Protein AF-A0A841AZS5-F1 (afdb_monomer)

Secondary structure (DSSP, 8-state):
-PPP-HHHHHHHHHTT--HHHHHHHHHSSSS--S-TTS-SSTT-BTTTB-TTS--THHHHHHHS--

Mean predicted aligned error: 4.75 Å

Organism: NCBI:txid336628

Solvent-accessible surface area (backbone atoms only — not comparable to full-atom values): 3974 Å² total; per-residue (Å²): 124,49,62,65,38,71,67,33,50,51,55,33,50,77,70,76,40,51,71,43,57,54,12,35,75,77,68,73,35,76,56,52,75,20,23,33,58,55,33,80,50,62,58,40,77,73,70,79,42,69,80,96,59,88,72,64,56,34,65,57,57,68,73,48,86,130

Radius of gyration: 10.92 Å; Cα contacts (8 Å, |Δi|>4): 84; chains: 1; bounding box: 26×23×26 Å

Structure (mmCIF, N/CA/C/O backbone):
data_AF-A0A841AZS5-F1
#
_entry.id   AF-A0A841AZS5-F1
#
loop_
_atom_site.group_PDB
_atom_site.id
_atom_site.type_symbol
_atom_site.label_atom_id
_atom_site.label_alt_id
_atom_site.label_comp_id
_atom_site.label_asym_id
_atom_site.label_entity_id
_atom_site.label_seq_id
_atom_site.pdbx_PDB_ins_code
_atom_site.Cartn_x
_atom_site.Cartn_y
_atom_site.Cartn_z
_atom_site.occupancy
_atom_sit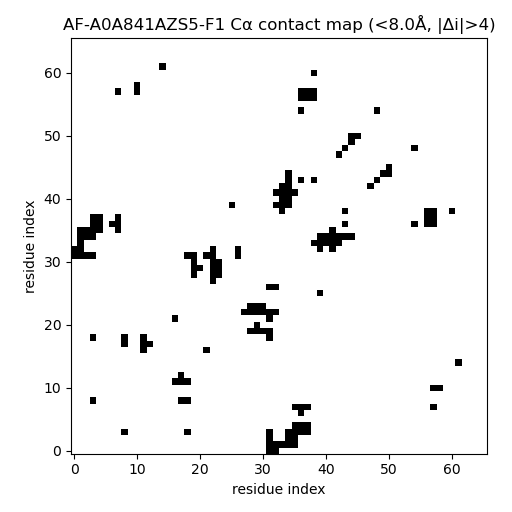e.B_iso_or_equiv
_atom_site.auth_seq_id
_atom_site.auth_comp_id
_atom_site.auth_asym_id
_atom_site.auth_atom_id
_atom_site.pdbx_PDB_model_num
ATOM 1 N N . MET A 1 1 ? 4.141 -16.403 0.736 1.00 48.41 1 MET A N 1
ATOM 2 C CA . MET A 1 1 ? 3.530 -15.084 1.003 1.00 48.41 1 MET A CA 1
ATOM 3 C C . MET A 1 1 ? 4.538 -14.013 0.653 1.00 48.41 1 MET A C 1
ATOM 5 O O . MET A 1 1 ? 5.601 -13.987 1.270 1.00 48.41 1 MET A 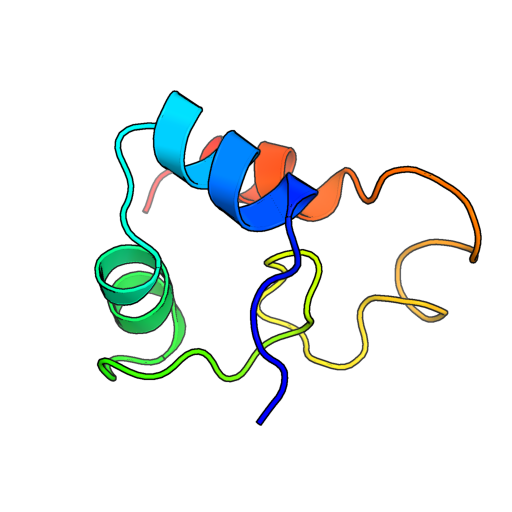O 1
ATOM 9 N N . ALA A 1 2 ? 4.243 -13.185 -0.346 1.00 64.50 2 ALA A N 1
ATOM 10 C CA . ALA A 1 2 ? 5.077 -12.030 -0.642 1.00 64.50 2 ALA A CA 1
ATOM 11 C C . ALA A 1 2 ? 4.924 -11.000 0.485 1.00 64.50 2 ALA A C 1
ATOM 13 O O . ALA A 1 2 ? 3.825 -10.740 0.974 1.00 64.50 2 ALA A O 1
ATOM 14 N N . LYS A 1 3 ? 6.040 -10.438 0.947 1.00 83.56 3 LYS A N 1
ATOM 15 C CA . LYS A 1 3 ? 6.017 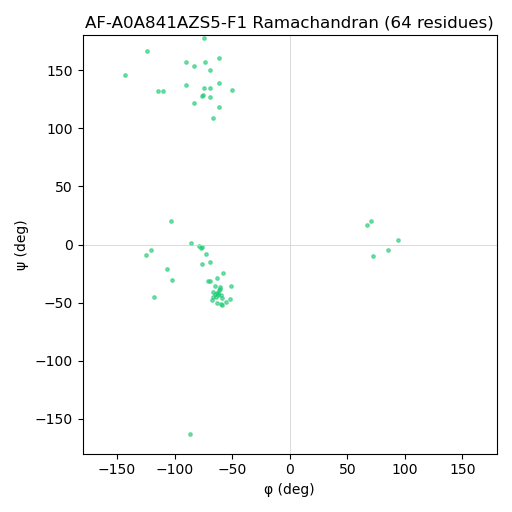-9.291 1.859 1.00 83.56 3 LYS A CA 1
ATOM 16 C C . LYS A 1 3 ? 6.029 -8.032 1.000 1.00 83.56 3 LYS A C 1
ATOM 18 O O . LYS A 1 3 ? 6.835 -7.964 0.077 1.00 83.56 3 LYS A O 1
ATOM 23 N N . LEU A 1 4 ? 5.212 -7.035 1.349 1.00 91.56 4 LEU A N 1
ATOM 24 C CA . LEU A 1 4 ? 5.313 -5.699 0.752 1.00 91.56 4 LEU A CA 1
ATOM 25 C C . LEU A 1 4 ? 6.766 -5.213 0.810 1.00 91.56 4 LEU A C 1
ATOM 27 O O . LEU A 1 4 ? 7.404 -5.331 1.869 1.00 91.56 4 LEU A O 1
ATOM 31 N N . ASN A 1 5 ? 7.269 -4.691 -0.306 1.00 90.88 5 ASN A N 1
ATOM 32 C CA . ASN A 1 5 ? 8.606 -4.118 -0.411 1.00 90.88 5 ASN A CA 1
ATOM 33 C C . ASN A 1 5 ? 8.676 -2.736 0.278 1.00 90.88 5 ASN A C 1
ATOM 35 O O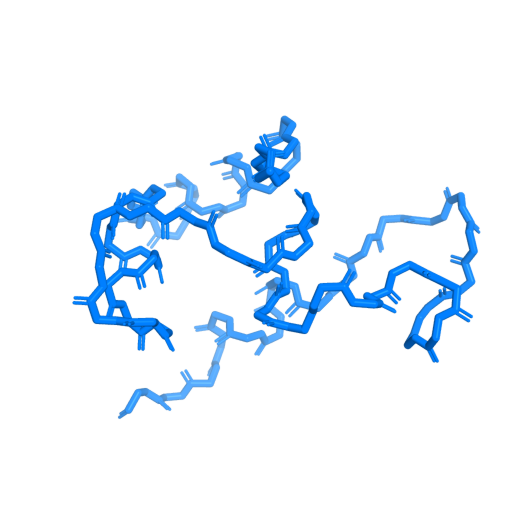 . ASN A 1 5 ? 7.692 -2.260 0.848 1.00 90.88 5 ASN A O 1
ATOM 39 N N . GLY A 1 6 ? 9.865 -2.124 0.299 1.00 91.12 6 GLY A N 1
ATOM 40 C CA . GLY A 1 6 ? 10.087 -0.831 0.958 1.00 91.12 6 GLY A CA 1
ATOM 41 C C . GLY A 1 6 ? 9.213 0.281 0.378 1.00 91.12 6 GLY A C 1
ATOM 42 O O . GLY A 1 6 ? 8.471 0.912 1.127 1.00 91.12 6 GLY A O 1
ATOM 43 N N . THR A 1 7 ? 9.231 0.431 -0.948 1.00 90.69 7 THR A N 1
ATOM 44 C CA . THR A 1 7 ? 8.445 1.429 -1.685 1.00 90.69 7 THR A CA 1
ATOM 45 C C . THR A 1 7 ? 6.955 1.316 -1.374 1.00 90.69 7 THR A C 1
ATOM 47 O O . THR A 1 7 ? 6.335 2.291 -0.971 1.00 90.69 7 THR A O 1
ATOM 50 N N . ALA A 1 8 ? 6.385 0.110 -1.443 1.00 92.06 8 ALA A N 1
ATOM 51 C CA . ALA A 1 8 ? 4.970 -0.114 -1.163 1.00 92.06 8 ALA A CA 1
ATOM 52 C C . ALA A 1 8 ? 4.589 0.263 0.277 1.00 92.06 8 ALA A C 1
ATOM 54 O O . ALA A 1 8 ? 3.528 0.835 0.519 1.00 92.06 8 ALA A O 1
ATOM 55 N N . ARG A 1 9 ? 5.459 -0.028 1.254 1.00 94.31 9 ARG A N 1
ATOM 56 C CA . ARG A 1 9 ? 5.225 0.363 2.654 1.00 94.31 9 ARG A CA 1
ATOM 57 C C . ARG A 1 9 ? 5.259 1.873 2.835 1.00 94.31 9 ARG A C 1
ATOM 59 O O . ARG A 1 9 ? 4.440 2.390 3.586 1.00 94.31 9 ARG A O 1
ATOM 66 N N . GLU A 1 10 ? 6.183 2.556 2.171 1.00 94.44 10 GLU A N 1
ATOM 67 C CA . GLU A 1 10 ? 6.283 4.013 2.214 1.00 94.44 10 GLU A CA 1
ATOM 68 C C . GLU A 1 10 ? 5.069 4.675 1.552 1.00 94.44 10 GLU A C 1
ATOM 70 O O . GLU A 1 10 ? 4.451 5.551 2.150 1.00 94.44 10 GLU A O 1
ATOM 75 N N . THR A 1 11 ? 4.642 4.194 0.381 1.00 94.31 11 THR A N 1
ATOM 76 C CA . THR A 1 11 ? 3.428 4.676 -0.294 1.00 94.31 11 THR A CA 1
ATOM 77 C C . THR A 1 11 ? 2.182 4.497 0.577 1.00 94.31 11 THR A C 1
ATOM 79 O O . THR A 1 11 ? 1.407 5.439 0.734 1.00 94.31 11 THR A O 1
ATOM 82 N N . LEU A 1 12 ? 2.002 3.323 1.194 1.00 95.25 12 LEU A N 1
ATOM 83 C CA . LEU A 1 12 ? 0.894 3.084 2.124 1.00 95.25 12 LEU A CA 1
ATOM 84 C C . LEU A 1 12 ? 0.965 4.005 3.351 1.00 95.25 12 LEU A C 1
ATOM 86 O O . LEU A 1 12 ? -0.050 4.582 3.741 1.00 95.25 12 LEU A O 1
ATOM 90 N N . ALA A 1 13 ? 2.155 4.184 3.933 1.00 95.81 13 ALA A N 1
ATOM 91 C CA . ALA A 1 13 ? 2.354 5.063 5.083 1.00 95.81 13 ALA A CA 1
ATOM 92 C C . ALA A 1 13 ? 2.031 6.528 4.750 1.00 95.81 13 ALA A C 1
ATOM 94 O O . ALA A 1 13 ? 1.349 7.189 5.533 1.00 95.81 13 ALA A O 1
ATOM 95 N N . ASN A 1 14 ? 2.437 7.009 3.572 1.00 95.44 14 ASN A N 1
ATOM 96 C CA . ASN A 1 14 ? 2.108 8.347 3.074 1.00 95.44 14 ASN A CA 1
ATOM 97 C C . ASN A 1 14 ? 0.596 8.535 2.862 1.00 95.44 14 ASN A C 1
ATOM 99 O O . ASN A 1 14 ? 0.087 9.641 3.022 1.00 95.44 14 ASN A O 1
ATOM 103 N N . ALA A 1 15 ? -0.130 7.453 2.565 1.00 94.56 15 ALA A N 1
ATOM 104 C CA . ALA A 1 15 ? -1.590 7.433 2.492 1.00 94.56 15 ALA A CA 1
ATOM 105 C C . ALA A 1 15 ? -2.281 7.201 3.854 1.00 94.56 15 ALA A C 1
ATOM 107 O O . ALA A 1 15 ? -3.507 7.116 3.916 1.00 94.56 15 ALA A O 1
ATOM 108 N N . GLY A 1 16 ? -1.528 7.072 4.953 1.00 96.62 16 GLY A N 1
ATOM 109 C CA . GLY A 1 16 ? -2.076 6.806 6.287 1.00 96.62 16 GLY A CA 1
ATOM 110 C C . GLY A 1 16 ? -2.649 5.393 6.467 1.00 96.62 16 GLY A C 1
ATOM 111 O O . GLY A 1 16 ? -3.451 5.168 7.374 1.00 96.62 16 GLY A O 1
ATOM 112 N N . ILE A 1 17 ? -2.256 4.438 5.619 1.00 95.94 17 ILE A N 1
ATOM 113 C CA . ILE A 1 17 ? -2.748 3.057 5.623 1.00 95.94 17 ILE A CA 1
ATOM 114 C C . ILE A 1 17 ? -1.638 2.120 6.096 1.00 95.94 17 ILE A C 1
ATOM 116 O O . ILE A 1 17 ? -0.505 2.148 5.624 1.00 95.94 17 ILE A O 1
ATOM 120 N N . THR A 1 18 ? -1.961 1.234 7.031 1.00 96.00 18 THR A N 1
ATOM 121 C CA . THR A 1 18 ? -1.044 0.169 7.449 1.00 96.00 18 THR A CA 1
ATOM 122 C C . THR A 1 18 ? -1.122 -1.030 6.496 1.00 96.00 18 THR A C 1
ATOM 124 O O . THR A 1 18 ? -2.189 -1.312 5.948 1.00 96.00 18 THR A O 1
ATOM 127 N N . PRO A 1 19 ? -0.051 -1.838 6.366 1.00 95.38 19 PRO A N 1
ATOM 128 C CA . PRO A 1 19 ? -0.098 -3.105 5.632 1.00 95.38 19 PRO A CA 1
ATOM 129 C C . PRO A 1 19 ? -1.252 -4.028 6.041 1.00 95.38 19 PRO A C 1
ATOM 131 O O . PRO A 1 19 ? -1.829 -4.707 5.198 1.00 95.38 19 PRO A O 1
ATOM 134 N N . LYS A 1 20 ? -1.610 -4.033 7.332 1.00 95.81 20 LYS A N 1
ATOM 135 C CA . LYS A 1 20 ? -2.739 -4.806 7.858 1.00 95.81 20 LYS A CA 1
ATOM 136 C C . LYS A 1 20 ? -4.075 -4.275 7.336 1.00 95.81 20 LYS A C 1
ATOM 138 O O . LYS A 1 20 ? -4.873 -5.062 6.850 1.00 95.81 20 LYS A O 1
ATOM 143 N N . GLN A 1 21 ? -4.309 -2.964 7.389 1.00 95.94 21 GLN A N 1
ATOM 144 C CA . GLN A 1 21 ? -5.522 -2.365 6.815 1.00 95.94 21 GLN A CA 1
ATOM 145 C C . GLN A 1 21 ? -5.611 -2.617 5.307 1.00 95.94 21 GLN A C 1
ATOM 147 O O . GLN A 1 21 ? -6.690 -2.900 4.795 1.00 95.94 21 GLN A O 1
ATOM 152 N N . TRP A 1 22 ? -4.476 -2.571 4.605 1.00 95.06 22 TRP A N 1
ATOM 15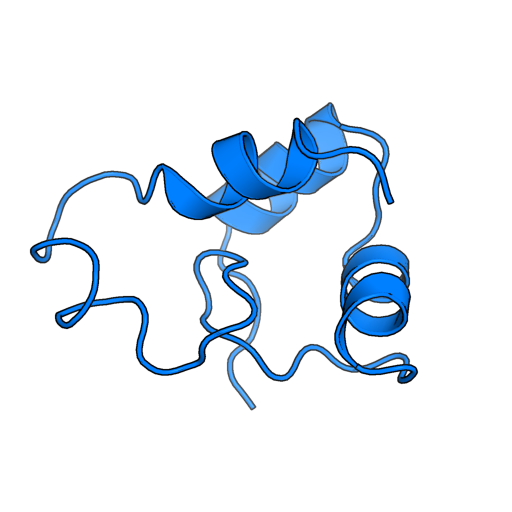3 C CA . TRP A 1 22 ? -4.417 -2.879 3.178 1.00 95.06 22 TRP A CA 1
ATOM 154 C C . TRP A 1 22 ? -4.778 -4.341 2.882 1.00 95.06 22 TRP A C 1
ATOM 156 O O . TRP A 1 22 ? -5.614 -4.614 2.024 1.00 95.06 22 TRP A O 1
ATOM 166 N N . ALA A 1 23 ? -4.233 -5.287 3.651 1.00 94.94 23 ALA A N 1
ATOM 167 C CA . ALA A 1 23 ? -4.610 -6.696 3.569 1.00 94.94 23 ALA A CA 1
ATOM 168 C C . ALA A 1 23 ? -6.100 -6.925 3.870 1.00 94.94 23 ALA A C 1
ATOM 170 O O . ALA A 1 23 ? -6.777 -7.640 3.133 1.00 94.94 23 ALA A O 1
ATOM 171 N N . GLN A 1 24 ? -6.634 -6.262 4.896 1.00 95.06 24 GLN A N 1
ATOM 172 C CA . GLN A 1 24 ? -8.043 -6.368 5.265 1.00 95.06 24 GLN A CA 1
ATOM 173 C C . GLN A 1 24 ? -8.962 -5.840 4.159 1.00 95.06 24 GLN A C 1
ATOM 175 O O . GLN A 1 24 ? -9.960 -6.488 3.851 1.00 95.06 24 GLN A O 1
ATOM 180 N N . ARG A 1 25 ? -8.603 -4.717 3.522 1.00 94.00 25 ARG A N 1
ATOM 181 C CA . ARG A 1 25 ? -9.372 -4.112 2.424 1.00 94.00 25 ARG A CA 1
ATOM 182 C C . ARG A 1 25 ? -9.507 -5.039 1.210 1.00 94.00 25 ARG A C 1
ATOM 184 O O . ARG A 1 25 ? -10.555 -5.033 0.578 1.00 94.00 25 ARG A O 1
ATOM 191 N N . HIS A 1 26 ? -8.477 -5.825 0.892 1.00 92.44 26 HIS A N 1
ATOM 192 C CA . HIS A 1 26 ? -8.448 -6.643 -0.331 1.00 92.44 26 HIS A CA 1
ATOM 193 C C . HIS A 1 26 ? -8.734 -8.132 -0.119 1.00 92.44 26 HIS A C 1
ATOM 195 O O . HIS A 1 26 ? -9.269 -8.780 -1.014 1.00 92.44 26 HIS A O 1
ATOM 201 N N . PHE A 1 27 ? -8.382 -8.683 1.042 1.00 92.75 27 PHE A N 1
ATOM 202 C CA . PHE A 1 27 ? -8.442 -10.125 1.294 1.00 92.75 27 PHE A CA 1
ATOM 203 C C . PHE A 1 27 ? -9.277 -10.496 2.522 1.00 92.75 27 PHE A C 1
ATOM 205 O O . PHE A 1 27 ? -9.514 -11.678 2.756 1.00 92.75 27 PHE A O 1
ATOM 212 N N . GLY A 1 28 ? -9.711 -9.521 3.330 1.00 94.56 28 GLY A N 1
ATOM 213 C CA . GLY A 1 28 ? -10.433 -9.787 4.578 1.00 94.56 28 GLY A CA 1
ATOM 214 C C . GLY A 1 28 ? -9.584 -10.477 5.654 1.00 94.56 28 GLY A C 1
ATOM 215 O O . GLY A 1 28 ? -10.131 -11.030 6.605 1.00 94.56 28 GLY A O 1
ATOM 216 N N . THR A 1 29 ? -8.254 -10.459 5.520 1.00 94.06 29 THR A N 1
ATOM 217 C CA . THR A 1 29 ? -7.311 -11.046 6.482 1.00 94.06 29 THR A CA 1
ATOM 218 C C . THR A 1 29 ? -6.303 -10.001 6.960 1.00 94.06 29 THR A C 1
ATOM 220 O O . THR A 1 29 ? -6.143 -8.939 6.366 1.00 94.06 29 THR A O 1
ATOM 223 N N . ASP A 1 30 ? -5.574 -10.313 8.032 1.00 94.75 30 ASP A N 1
ATOM 224 C CA . ASP A 1 30 ? -4.467 -9.476 8.517 1.00 94.75 30 ASP A CA 1
ATOM 225 C C . ASP A 1 30 ? -3.170 -9.664 7.705 1.00 94.75 30 ASP A C 1
ATOM 227 O O . ASP A 1 30 ? -2.142 -9.055 8.010 1.00 94.75 30 ASP A O 1
ATOM 231 N N . GLN A 1 31 ? -3.190 -10.546 6.705 1.00 93.06 31 GLN A N 1
ATOM 232 C CA . GLN A 1 31 ? -2.016 -11.000 5.979 1.00 93.06 31 GLN A CA 1
ATOM 233 C C . 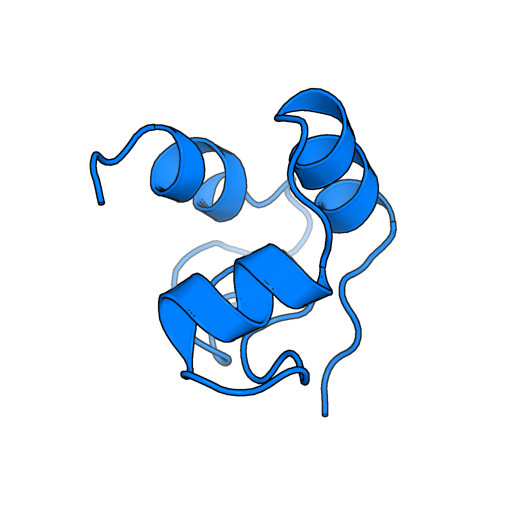GLN A 1 31 ? -2.073 -10.557 4.518 1.00 93.06 31 GLN A C 1
ATOM 235 O O . GLN A 1 31 ? -3.075 -10.723 3.834 1.00 93.06 31 GLN A O 1
ATOM 240 N N . TRP A 1 32 ? -0.972 -9.995 4.019 1.00 93.00 32 TRP A N 1
ATOM 241 C CA . TRP A 1 32 ? -0.888 -9.603 2.617 1.00 93.00 32 TRP A CA 1
ATOM 242 C C . TRP A 1 32 ? -0.705 -10.827 1.712 1.00 93.00 32 TRP A C 1
ATOM 244 O O . TRP A 1 32 ? 0.192 -11.645 1.946 1.00 93.00 32 TRP A O 1
ATOM 254 N N . HIS A 1 33 ? -1.547 -10.930 0.682 1.00 90.75 33 HIS A N 1
ATOM 255 C CA . HIS A 1 33 ? -1.557 -12.046 -0.269 1.00 90.75 33 HIS A CA 1
ATOM 256 C C . HIS A 1 33 ? -1.309 -11.629 -1.727 1.00 90.75 33 HIS A C 1
ATOM 258 O O . HIS A 1 33 ? -1.192 -12.509 -2.571 1.00 90.75 33 HIS A O 1
ATOM 264 N N . GLY A 1 34 ? -1.199 -10.328 -2.015 1.00 90.56 34 GLY A N 1
ATOM 265 C CA . GLY A 1 34 ? -0.870 -9.816 -3.347 1.00 90.56 34 GLY A CA 1
ATOM 266 C C . GLY A 1 34 ? 0.638 -9.733 -3.603 1.00 90.56 34 GLY A C 1
ATOM 267 O O . GLY A 1 34 ? 1.447 -10.300 -2.863 1.00 90.56 34 GLY A O 1
ATOM 268 N N . ASP A 1 35 ? 1.030 -8.970 -4.619 1.00 91.25 35 ASP A N 1
ATOM 269 C CA . ASP A 1 35 ? 2.432 -8.764 -5.000 1.00 91.25 35 ASP A CA 1
ATOM 270 C C . ASP A 1 35 ? 3.166 -7.842 -3.999 1.00 91.25 35 ASP A C 1
ATOM 272 O O . ASP A 1 35 ? 2.564 -7.040 -3.275 1.00 91.25 35 ASP A O 1
ATOM 276 N N . ALA A 1 36 ? 4.493 -7.938 -3.942 1.00 90.50 36 ALA A N 1
ATOM 277 C CA . ALA 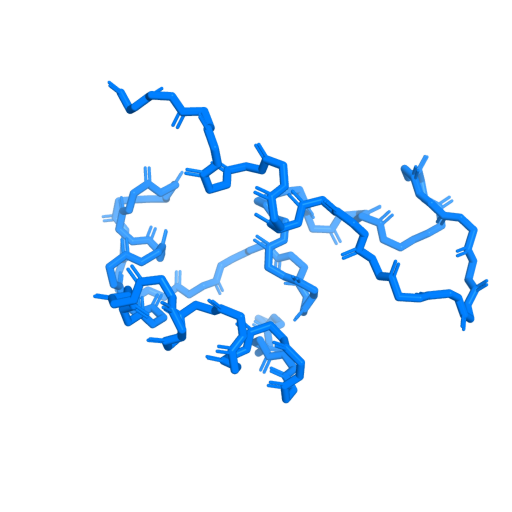A 1 36 ? 5.364 -7.102 -3.127 1.00 90.50 36 ALA A CA 1
ATOM 278 C C . ALA A 1 36 ? 5.230 -5.599 -3.433 1.00 90.50 36 ALA A C 1
ATOM 280 O O . ALA A 1 36 ? 5.496 -4.787 -2.545 1.00 90.50 36 ALA A O 1
ATOM 281 N N . CYS A 1 37 ? 4.793 -5.221 -4.638 1.00 89.19 37 CYS A N 1
ATOM 282 C CA . CYS A 1 37 ? 4.516 -3.827 -4.997 1.00 89.19 37 CYS A CA 1
ATOM 283 C C . CYS A 1 37 ? 3.234 -3.248 -4.363 1.00 89.19 37 CYS A C 1
ATOM 285 O O . CYS A 1 37 ? 3.000 -2.047 -4.463 1.00 89.19 37 CYS A O 1
ATOM 287 N N . GLY A 1 38 ? 2.406 -4.068 -3.702 1.00 90.75 38 GLY A N 1
ATOM 288 C CA . GLY A 1 38 ? 1.141 -3.639 -3.094 1.00 90.75 38 GLY A CA 1
ATOM 289 C C . GLY A 1 38 ? -0.097 -3.824 -3.974 1.00 90.75 38 GLY A C 1
ATOM 290 O O . GLY A 1 38 ? -1.195 -3.479 -3.542 1.00 90.75 38 G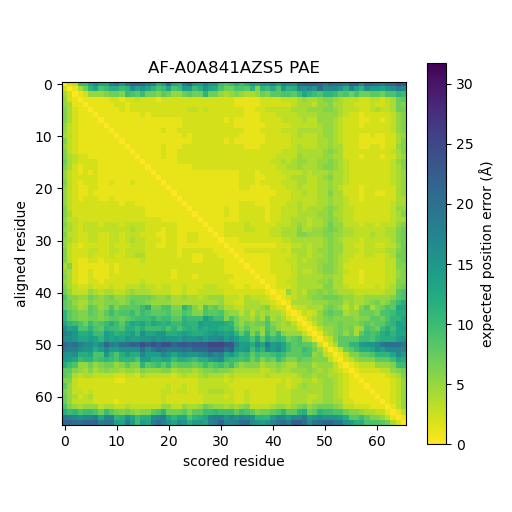LY A O 1
ATOM 291 N N . CYS A 1 39 ? 0.048 -4.418 -5.160 1.00 91.50 39 CYS A N 1
ATOM 292 C CA . CYS A 1 39 ? -1.070 -4.831 -6.005 1.00 91.50 39 CYS A CA 1
ATOM 293 C C . CYS A 1 39 ? -1.755 -6.089 -5.455 1.00 91.50 39 CYS A C 1
ATOM 295 O O . CYS A 1 39 ? -1.079 -7.054 -5.103 1.00 91.50 39 CYS A O 1
ATOM 297 N N . SER A 1 40 ? -3.090 -6.116 -5.407 1.00 89.62 40 SER A N 1
ATOM 298 C CA . SER A 1 40 ? -3.830 -7.300 -4.946 1.00 89.62 40 SER A CA 1
ATOM 299 C C . SER A 1 40 ? -3.755 -8.493 -5.911 1.00 89.62 40 SER A C 1
ATOM 301 O O . SER A 1 40 ? -4.092 -9.599 -5.504 1.00 89.62 40 SER A O 1
ATOM 303 N N . ASP A 1 41 ? -3.320 -8.285 -7.159 1.00 86.94 41 ASP A N 1
ATOM 304 C CA . ASP A 1 41 ? -2.920 -9.368 -8.068 1.00 86.94 41 ASP A CA 1
ATOM 305 C C . ASP A 1 41 ? -1.466 -9.754 -7.765 1.00 86.94 41 ASP A C 1
ATOM 307 O O . ASP A 1 41 ? -0.576 -8.906 -7.823 1.00 86.94 41 ASP A O 1
ATOM 311 N N . ASP A 1 42 ? -1.226 -11.020 -7.428 1.00 82.31 42 ASP A N 1
ATOM 312 C CA . ASP A 1 42 ? 0.094 -11.568 -7.097 1.00 82.31 42 ASP A CA 1
ATOM 313 C C . ASP A 1 42 ? 0.981 -11.825 -8.326 1.00 82.31 42 ASP A C 1
ATOM 315 O O . ASP A 1 42 ? 2.145 -12.198 -8.179 1.00 82.31 42 ASP A O 1
ATOM 319 N N . ARG A 1 43 ? 0.453 -11.591 -9.532 1.00 80.81 43 ARG A N 1
ATOM 320 C CA . ARG A 1 43 ? 1.166 -11.687 -10.814 1.00 80.81 43 ARG A CA 1
ATOM 321 C C . ARG A 1 43 ? 1.543 -10.311 -11.369 1.00 80.81 43 ARG A C 1
ATOM 323 O O . ARG A 1 43 ? 1.721 -10.173 -12.572 1.00 80.81 43 ARG A O 1
ATOM 330 N N . CYS A 1 44 ? 1.587 -9.271 -10.538 1.00 78.12 44 CYS A N 1
ATOM 331 C CA . CYS A 1 44 ? 1.670 -7.885 -10.997 1.00 78.12 44 CYS A CA 1
ATOM 332 C C . CYS A 1 44 ? 2.913 -7.609 -11.866 1.00 78.12 44 CYS A C 1
ATOM 334 O O . CYS A 1 44 ? 2.770 -7.110 -12.992 1.00 78.12 44 CYS A O 1
ATOM 336 N N . ILE A 1 45 ? 4.110 -7.961 -11.382 1.00 71.56 45 ILE A N 1
ATOM 337 C CA . ILE A 1 45 ? 5.363 -7.800 -12.140 1.00 71.56 45 ILE A CA 1
ATOM 338 C C . ILE A 1 45 ? 5.394 -8.786 -13.317 1.00 71.56 45 ILE A C 1
ATOM 340 O O . ILE A 1 45 ? 5.223 -9.991 -13.137 1.00 71.56 45 ILE A O 1
ATOM 344 N N . GLY A 1 46 ? 5.627 -8.280 -14.533 1.00 67.81 46 GLY A N 1
ATOM 345 C CA . GLY A 1 46 ? 5.705 -9.091 -15.754 1.00 67.81 46 GLY A CA 1
ATOM 346 C C . GLY A 1 46 ? 4.356 -9.386 -16.421 1.00 67.81 46 GLY A C 1
ATOM 347 O O . GLY A 1 46 ? 4.341 -9.942 -17.519 1.00 67.81 46 GLY A O 1
ATOM 348 N N . PHE A 1 47 ? 3.235 -8.984 -15.806 1.00 73.06 47 PHE A N 1
ATOM 349 C CA . PHE A 1 47 ? 1.890 -9.129 -16.381 1.00 73.06 47 PHE A CA 1
ATOM 350 C C . PHE A 1 47 ? 1.192 -7.783 -16.613 1.00 73.06 47 PHE A C 1
ATOM 352 O O . PHE A 1 47 ? 0.637 -7.561 -17.687 1.00 73.06 47 PHE A O 1
ATOM 359 N N . HIS A 1 48 ? 1.243 -6.864 -15.641 1.00 71.00 48 HIS A N 1
ATOM 360 C CA . HIS A 1 48 ? 0.617 -5.537 -15.754 1.00 71.00 48 HIS A CA 1
ATOM 361 C C . HIS A 1 48 ? 1.622 -4.396 -15.947 1.00 71.00 48 HIS A C 1
ATOM 363 O O . HIS A 1 48 ? 1.255 -3.339 -16.454 1.00 71.00 48 HIS A O 1
ATOM 369 N N . HIS A 1 49 ? 2.886 -4.601 -15.579 1.00 72.25 49 HIS A N 1
ATOM 370 C CA . HIS A 1 49 ? 3.968 -3.664 -15.861 1.00 72.25 49 HIS A CA 1
ATOM 371 C C . HIS A 1 49 ? 5.261 -4.421 -16.177 1.00 72.25 49 HIS A C 1
ATOM 373 O O . HIS A 1 49 ? 5.503 -5.507 -15.641 1.00 72.25 49 HIS A O 1
ATOM 379 N N . SER A 1 50 ? 6.069 -3.863 -17.081 1.00 62.03 50 SER A N 1
ATOM 380 C CA . SER A 1 50 ? 7.390 -4.402 -17.403 1.00 62.03 50 SER A CA 1
ATOM 381 C C . SER A 1 50 ? 8.343 -4.217 -16.223 1.00 62.03 50 SER A C 1
ATOM 383 O O . SER A 1 50 ? 8.170 -3.296 -15.418 1.00 62.03 50 SER A O 1
ATOM 385 N N . ASP A 1 51 ? 9.301 -5.135 -16.116 1.00 66.31 51 ASP A N 1
ATOM 386 C CA . ASP A 1 51 ? 10.280 -5.171 -15.034 1.00 66.31 51 ASP A CA 1
ATOM 387 C C . ASP A 1 51 ? 11.141 -3.890 -15.011 1.00 66.31 51 ASP A C 1
ATOM 389 O O . ASP A 1 51 ? 11.153 -3.121 -15.972 1.00 66.31 51 ASP A O 1
ATOM 393 N N . ASP A 1 52 ? 11.771 -3.642 -13.864 1.00 57.34 52 ASP A N 1
ATOM 394 C CA . ASP A 1 52 ? 12.673 -2.535 -13.495 1.00 57.34 52 ASP A CA 1
ATOM 395 C C . ASP A 1 52 ? 12.121 -1.102 -13.269 1.00 57.34 52 ASP A C 1
ATOM 397 O O . ASP A 1 52 ? 12.824 -0.277 -12.678 1.00 57.34 52 ASP A O 1
ATOM 401 N N . GLY A 1 53 ? 10.859 -0.802 -13.593 1.00 63.59 53 GLY A N 1
ATOM 402 C CA . GLY A 1 53 ? 10.211 0.480 -13.243 1.00 63.59 53 GLY A CA 1
ATOM 403 C C . GLY A 1 53 ? 9.486 0.505 -11.883 1.00 63.59 53 GLY A C 1
ATOM 404 O O . GLY A 1 53 ? 9.032 -0.529 -11.388 1.00 63.59 53 GLY A O 1
ATOM 405 N N . ASP A 1 54 ? 9.291 1.700 -11.305 1.00 68.00 54 ASP A N 1
ATOM 406 C CA . ASP A 1 54 ? 8.405 1.882 -10.144 1.00 68.00 54 ASP A CA 1
ATOM 407 C C . ASP A 1 54 ? 6.962 1.484 -10.509 1.00 68.00 54 ASP A C 1
ATOM 409 O O . ASP A 1 54 ? 6.330 2.061 -11.397 1.00 68.00 54 ASP A O 1
ATOM 413 N N . CYS A 1 55 ? 6.421 0.478 -9.819 1.00 76.81 55 CYS A N 1
ATOM 414 C CA . CYS A 1 55 ? 5.060 -0.005 -10.039 1.00 76.81 55 CYS A CA 1
ATOM 415 C C . CYS A 1 55 ? 4.024 1.061 -9.630 1.00 76.81 55 CYS A C 1
ATOM 417 O O . CYS A 1 55 ? 3.794 1.301 -8.444 1.00 76.81 55 CYS A O 1
ATOM 419 N N . GLY A 1 56 ? 3.344 1.663 -10.610 1.00 82.06 56 GLY A N 1
ATOM 420 C CA . GLY A 1 56 ? 2.293 2.666 -10.382 1.00 82.06 56 GLY A CA 1
ATOM 421 C C . GLY A 1 56 ? 0.944 2.105 -9.905 1.00 82.06 56 GLY A C 1
ATOM 422 O O . GLY A 1 56 ? 0.020 2.878 -9.652 1.00 82.06 56 GLY A O 1
ATOM 423 N N . CYS A 1 57 ? 0.799 0.780 -9.774 1.00 86.38 57 CYS A N 1
ATOM 424 C CA . CYS A 1 57 ? -0.479 0.154 -9.425 1.00 86.38 57 CYS A CA 1
ATOM 425 C C . CYS A 1 57 ? -0.953 0.530 -8.023 1.00 86.38 57 CYS A C 1
ATOM 427 O O . CYS A 1 57 ? -2.132 0.810 -7.837 1.00 86.38 57 CYS A O 1
ATOM 429 N N . LEU A 1 58 ? -0.055 0.543 -7.035 1.00 90.31 58 LEU A N 1
ATOM 430 C CA . LEU A 1 58 ? -0.443 0.846 -5.662 1.00 90.31 58 LEU A CA 1
ATOM 431 C C . LEU A 1 58 ? -0.999 2.279 -5.516 1.00 90.31 58 LEU A C 1
ATOM 433 O O . LEU A 1 58 ? -2.106 2.402 -4.995 1.00 90.31 58 LEU A O 1
ATOM 437 N N . PRO A 1 59 ? -0.332 3.343 -6.012 1.00 90.12 59 PRO A N 1
ATOM 438 C CA . PRO A 1 59 ? -0.927 4.681 -6.060 1.00 90.12 59 PRO A CA 1
ATOM 439 C C . PRO A 1 59 ? -2.308 4.710 -6.730 1.00 90.12 59 PRO A C 1
ATOM 441 O O . PRO A 1 59 ? -3.254 5.239 -6.156 1.00 90.12 59 PRO A O 1
ATOM 444 N N . ALA A 1 60 ? -2.462 4.060 -7.888 1.00 88.44 60 ALA A N 1
ATOM 445 C CA . ALA A 1 60 ? -3.737 4.032 -8.606 1.00 88.44 60 ALA A CA 1
ATOM 446 C C . ALA A 1 60 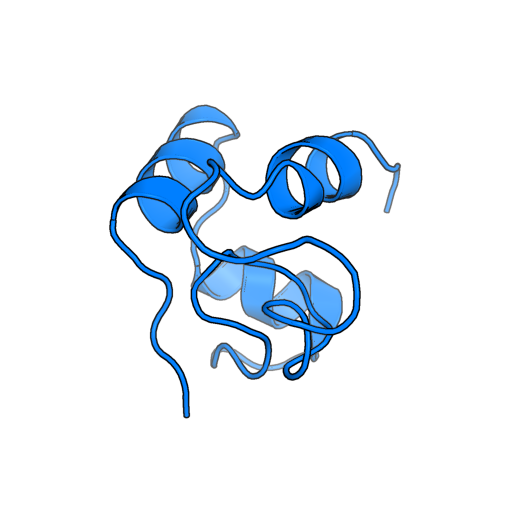? -4.853 3.293 -7.840 1.00 88.44 60 ALA A C 1
ATOM 448 O O . ALA A 1 60 ? -6.017 3.681 -7.905 1.00 88.44 60 ALA A O 1
ATOM 449 N N . LEU A 1 61 ? -4.526 2.221 -7.109 1.00 89.25 61 LEU A N 1
ATOM 450 C CA . LEU A 1 61 ? -5.481 1.493 -6.264 1.00 89.25 61 LEU A CA 1
ATOM 451 C C . LEU A 1 61 ? -5.891 2.304 -5.027 1.00 89.25 61 LEU A C 1
ATOM 453 O O . LEU A 1 61 ? -7.021 2.181 -4.557 1.00 89.25 61 LEU A O 1
ATOM 457 N N . LEU A 1 62 ? -4.991 3.138 -4.502 1.00 90.81 62 LEU A N 1
ATOM 458 C CA . LEU A 1 62 ? -5.272 4.018 -3.368 1.00 90.81 62 LEU A CA 1
ATOM 459 C C . LEU A 1 62 ? -6.241 5.152 -3.725 1.00 90.81 62 LEU A C 1
ATOM 461 O O . LEU A 1 62 ? -7.034 5.552 -2.875 1.00 90.81 62 LEU A O 1
ATOM 465 N N . GLU A 1 63 ? -6.214 5.628 -4.970 1.00 87.44 63 GLU A N 1
ATOM 466 C CA . GLU A 1 63 ? -7.119 6.665 -5.485 1.00 87.44 63 GLU A CA 1
ATOM 467 C C . GLU A 1 63 ? -8.537 6.148 -5.785 1.00 87.44 63 GLU A C 1
ATOM 469 O O . GLU A 1 63 ? -9.476 6.939 -5.896 1.00 87.44 63 GLU A O 1
ATOM 474 N N . GLN A 1 64 ? -8.725 4.829 -5.899 1.00 77.94 64 GLN A N 1
ATOM 475 C CA . GLN A 1 64 ? -10.045 4.248 -6.136 1.00 77.94 64 GLN A CA 1
ATOM 476 C C . GLN A 1 64 ? -10.881 4.261 -4.843 1.00 77.94 64 GLN A C 1
ATOM 478 O O . GLN A 1 64 ? -10.420 3.755 -3.808 1.00 77.94 64 GLN A O 1
ATOM 483 N N . PRO A 1 65 ? -12.114 4.807 -4.868 1.00 55.97 65 PRO A N 1
ATOM 484 C CA . PRO A 1 65 ? -13.014 4.740 -3.722 1.00 55.97 65 PRO A CA 1
ATOM 485 C C . PRO A 1 65 ? -13.336 3.275 -3.385 1.00 55.97 65 PRO A C 1
ATOM 487 O O . PRO A 1 65 ? -13.480 2.443 -4.279 1.00 55.97 65 PRO A O 1
ATOM 490 N N . SER A 1 66 ? -13.363 2.966 -2.082 1.00 57.28 66 SER A N 1
ATOM 491 C CA . SER A 1 66 ? -13.683 1.629 -1.540 1.00 57.28 66 SER A CA 1
ATOM 492 C C . SER A 1 66 ? -15.169 1.331 -1.634 1.00 57.28 66 SER A C 1
ATOM 494 O O . SER A 1 66 ? -15.949 2.283 -1.408 1.00 57.28 66 SER A O 1
#

Sequence (66 aa):
MAKLNGTARETLANAGITPKQWAQRHFGTDQWHGDACGCSDDRCIGFHHSDDGDCGCLPALLEQPS

pLDDT: mean 85.22, std 12.19, range [48.41, 96.62]

Foldseek 3Di:
DAAADPQQQVVCVVLVHHCQNLCCVQPVGSDQDDDNLSDNHNPCDPPVDDPDDNDCRSVVVSPDDD